Protein AF-A0A3L8C449-F1 (afdb_monomer_lite)

pLDDT: mean 84.33, std 10.48, range [42.88, 97.38]

Radius of gyration: 31.38 Å; chains: 1; bounding box: 57×43×83 Å

Structure (mmCIF, N/CA/C/O backbone):
data_AF-A0A3L8C449-F1
#
_entry.id   AF-A0A3L8C449-F1
#
loop_
_atom_site.group_PDB
_atom_site.id
_atom_site.type_symbol
_atom_site.label_atom_id
_atom_site.label_alt_id
_atom_site.label_comp_id
_atom_site.label_asym_id
_atom_site.label_entity_id
_atom_site.label_seq_id
_atom_site.pdbx_PDB_ins_code
_atom_site.Cartn_x
_atom_site.Cartn_y
_atom_site.Cartn_z
_atom_site.occupancy
_atom_site.B_iso_or_equiv
_atom_site.auth_seq_id
_atom_site.auth_comp_id
_atom_site.auth_asym_id
_atom_site.auth_atom_id
_atom_site.pdbx_PDB_model_num
ATOM 1 N N . MET A 1 1 ? 25.582 -29.510 -35.841 1.00 42.88 1 MET A N 1
ATOM 2 C CA . MET A 1 1 ? 24.391 -29.208 -36.665 1.00 42.88 1 MET A CA 1
ATOM 3 C C . MET A 1 1 ? 23.817 -27.880 -36.177 1.00 42.88 1 MET A C 1
ATOM 5 O O . MET A 1 1 ? 23.163 -27.844 -35.144 1.00 42.88 1 MET A O 1
ATOM 9 N N . HIS A 1 2 ? 24.188 -26.770 -36.822 1.00 57.41 2 HIS A N 1
ATOM 10 C CA . HIS A 1 2 ? 23.661 -25.442 -36.499 1.00 57.41 2 HIS A CA 1
ATOM 11 C C . HIS A 1 2 ? 22.201 -25.382 -36.956 1.00 57.41 2 HIS A C 1
ATOM 13 O O . HIS A 1 2 ? 21.941 -25.491 -38.152 1.00 57.41 2 HIS A O 1
ATOM 19 N N . ARG A 1 3 ? 21.250 -25.244 -36.021 1.00 62.69 3 ARG A N 1
ATOM 20 C CA . ARG A 1 3 ? 19.870 -24.897 -36.387 1.00 62.69 3 ARG A CA 1
ATOM 21 C C . ARG A 1 3 ? 19.912 -23.572 -37.161 1.00 62.69 3 ARG A C 1
ATOM 23 O O . ARG A 1 3 ? 20.573 -22.649 -36.672 1.00 62.69 3 ARG A O 1
ATOM 30 N N . PRO A 1 4 ? 19.262 -23.461 -38.333 1.00 61.84 4 PRO A N 1
ATOM 31 C CA . PRO A 1 4 ? 19.122 -22.172 -38.992 1.00 61.84 4 PRO A CA 1
ATOM 32 C C . PRO A 1 4 ? 18.436 -21.237 -37.995 1.00 61.84 4 PRO A C 1
ATOM 34 O O . PRO A 1 4 ? 17.371 -21.553 -37.469 1.00 61.84 4 PRO A O 1
ATOM 37 N N . LYS A 1 5 ? 19.105 -20.138 -37.633 1.00 63.16 5 LYS A N 1
ATOM 38 C CA . LYS A 1 5 ? 18.482 -19.115 -36.794 1.00 63.16 5 LYS A CA 1
ATOM 39 C C . LYS A 1 5 ? 17.319 -18.575 -37.610 1.00 63.16 5 LYS A C 1
ATOM 41 O O . LYS A 1 5 ? 17.553 -18.020 -38.680 1.00 63.16 5 LYS A O 1
ATOM 46 N N . GLU A 1 6 ? 16.099 -18.797 -37.130 1.00 77.94 6 GLU A N 1
ATOM 47 C CA . GLU A 1 6 ? 14.899 -18.273 -37.777 1.00 77.94 6 GLU A CA 1
ATOM 48 C C . GLU A 1 6 ? 15.097 -16.776 -38.072 1.00 77.94 6 GLU A C 1
ATOM 50 O O . GLU A 1 6 ? 15.683 -16.067 -37.242 1.00 77.94 6 GLU A O 1
ATOM 55 N N . PRO A 1 7 ? 14.636 -16.272 -39.227 1.00 80.50 7 PRO A N 1
ATOM 56 C CA . PRO A 1 7 ? 14.949 -14.919 -39.691 1.00 80.50 7 PRO A CA 1
ATOM 57 C C . PRO A 1 7 ? 14.577 -13.828 -38.671 1.00 80.50 7 PRO A C 1
ATOM 59 O O . PRO A 1 7 ? 15.250 -12.803 -38.581 1.00 80.50 7 PRO A O 1
ATOM 62 N N . TRP A 1 8 ? 13.570 -14.074 -37.830 1.00 82.75 8 TRP A N 1
ATOM 63 C CA . TRP A 1 8 ? 13.155 -13.158 -36.767 1.00 82.75 8 TRP A CA 1
ATOM 64 C C . TRP A 1 8 ? 14.180 -13.020 -35.625 1.00 82.75 8 TRP A C 1
ATOM 66 O O . TRP A 1 8 ? 14.337 -11.927 -35.080 1.00 82.75 8 TRP A O 1
ATOM 76 N N . PHE A 1 9 ? 14.935 -14.076 -35.290 1.00 85.62 9 PHE A N 1
ATOM 77 C CA . PHE A 1 9 ? 15.986 -14.007 -34.265 1.00 85.62 9 PHE A CA 1
ATOM 78 C C . PHE A 1 9 ? 17.152 -13.126 -34.708 1.00 85.62 9 PHE A C 1
ATOM 80 O O . PHE A 1 9 ? 17.757 -12.441 -33.885 1.00 85.62 9 PHE A O 1
ATOM 87 N N . ALA A 1 10 ? 17.483 -13.147 -36.000 1.00 86.38 10 ALA A N 1
ATOM 88 C CA . ALA A 1 10 ? 18.541 -12.306 -36.547 1.00 86.38 10 ALA A CA 1
ATOM 89 C C . ALA A 1 10 ? 18.167 -10.820 -36.444 1.00 86.38 10 ALA A C 1
ATOM 91 O O . ALA A 1 10 ? 18.975 -10.023 -35.970 1.00 86.38 10 ALA A O 1
ATOM 92 N N . ILE A 1 11 ? 16.918 -10.482 -36.783 1.00 88.12 11 ILE A N 1
ATOM 93 C CA . ILE A 1 11 ? 16.372 -9.121 -36.671 1.00 88.12 11 ILE A CA 1
ATOM 94 C C . ILE A 1 11 ? 16.386 -8.648 -35.212 1.00 88.12 11 ILE A C 1
ATOM 96 O O . ILE A 1 11 ? 16.854 -7.549 -34.918 1.00 88.12 11 ILE A O 1
ATOM 100 N N . LEU A 1 12 ? 15.925 -9.492 -34.285 1.00 91.12 12 LEU A N 1
ATOM 101 C CA . LEU A 1 12 ? 15.891 -9.168 -32.860 1.00 91.12 12 LEU A CA 1
ATOM 102 C C . LEU A 1 12 ? 17.301 -8.947 -32.291 1.00 91.12 12 LEU A C 1
ATOM 104 O O . LEU A 1 12 ? 17.538 -7.995 -31.549 1.00 91.12 12 LEU A O 1
ATOM 108 N N . ASN A 1 13 ? 18.256 -9.796 -32.673 1.00 92.69 13 ASN A N 1
ATOM 109 C CA . ASN A 1 13 ? 19.644 -9.669 -32.243 1.00 92.69 13 ASN A CA 1
ATOM 110 C C . ASN A 1 13 ? 20.302 -8.392 -32.787 1.00 92.69 13 ASN A C 1
ATOM 112 O O . ASN A 1 13 ? 21.018 -7.708 -32.059 1.00 92.69 13 ASN A O 1
ATOM 116 N N . GLU A 1 14 ? 20.042 -8.040 -34.047 1.00 91.31 14 GLU A N 1
ATOM 117 C CA . GLU A 1 14 ? 20.555 -6.802 -34.636 1.00 91.31 14 GLU A CA 1
ATOM 118 C C . GLU A 1 14 ? 19.938 -5.560 -33.973 1.00 91.31 14 GLU A C 1
ATOM 120 O O . GLU A 1 14 ? 20.635 -4.574 -33.724 1.00 91.31 14 GLU A O 1
ATOM 125 N N . PHE A 1 15 ? 18.652 -5.622 -33.618 1.00 91.81 15 PHE A N 1
ATOM 126 C CA . PHE A 1 15 ? 17.980 -4.579 -32.850 1.00 91.81 15 PHE A CA 1
ATOM 127 C C . PHE A 1 15 ? 18.609 -4.393 -31.462 1.00 91.81 15 PHE A C 1
ATOM 129 O O . PHE A 1 15 ? 18.999 -3.277 -31.116 1.00 91.81 15 PHE A O 1
ATOM 136 N N . PHE A 1 16 ? 18.785 -5.473 -30.693 1.00 92.50 16 PHE A N 1
ATOM 137 C CA . PHE A 1 16 ? 19.439 -5.405 -29.382 1.00 92.50 16 PHE A CA 1
ATOM 138 C C . PHE A 1 16 ? 20.884 -4.913 -29.478 1.00 92.50 16 PHE A C 1
ATOM 140 O O . PHE A 1 16 ? 21.308 -4.113 -28.646 1.00 92.50 16 PHE A O 1
ATOM 147 N N . ALA A 1 17 ? 21.628 -5.322 -30.509 1.00 91.88 17 ALA A N 1
ATOM 148 C CA . ALA A 1 17 ? 22.985 -4.837 -30.740 1.00 91.88 17 ALA A CA 1
ATOM 149 C C . ALA A 1 17 ? 23.008 -3.321 -31.003 1.00 91.88 17 ALA A C 1
ATOM 151 O O . ALA A 1 17 ? 23.800 -2.600 -30.394 1.00 91.88 17 ALA A O 1
ATOM 152 N N . LYS A 1 18 ? 22.104 -2.812 -31.853 1.00 92.44 18 LYS A N 1
ATOM 153 C CA . LYS A 1 18 ? 21.963 -1.367 -32.111 1.00 92.44 18 LYS A CA 1
ATOM 154 C C . LYS A 1 18 ? 21.578 -0.603 -30.843 1.00 92.44 18 LYS A C 1
ATOM 156 O O . LYS A 1 18 ? 22.154 0.452 -30.575 1.00 92.44 18 LYS A O 1
ATOM 161 N N . LEU A 1 19 ? 20.665 -1.151 -30.043 1.00 89.88 19 LEU A N 1
ATOM 162 C CA . LEU A 1 19 ? 20.227 -0.564 -28.777 1.00 89.88 19 LEU A CA 1
ATOM 163 C C . LEU A 1 19 ? 21.368 -0.524 -27.750 1.00 89.88 19 LEU A C 1
ATOM 165 O O . LEU A 1 19 ? 21.587 0.509 -27.122 1.00 89.88 19 LEU A O 1
ATOM 169 N N . ALA A 1 20 ? 22.152 -1.596 -27.633 1.00 88.62 20 ALA A N 1
ATOM 170 C CA . ALA A 1 20 ? 23.306 -1.658 -26.739 1.00 88.62 20 ALA A CA 1
ATOM 171 C C . ALA A 1 20 ? 24.398 -0.648 -27.131 1.00 88.62 20 ALA A C 1
ATOM 173 O O . ALA A 1 20 ? 24.908 0.076 -26.274 1.00 88.62 20 ALA A O 1
ATOM 174 N N . ILE A 1 21 ? 24.719 -0.537 -28.426 1.00 90.75 21 ILE A N 1
ATOM 175 C CA . ILE A 1 21 ? 25.697 0.441 -28.930 1.00 90.75 21 ILE A CA 1
ATOM 176 C C . ILE A 1 21 ? 25.209 1.874 -28.673 1.00 90.75 21 ILE A C 1
ATOM 178 O O . ILE A 1 21 ? 25.982 2.726 -28.227 1.00 90.75 21 ILE A O 1
ATOM 182 N N . PHE A 1 22 ? 23.922 2.143 -28.910 1.00 90.56 22 PHE A N 1
ATOM 183 C CA . PHE A 1 22 ? 23.303 3.432 -28.604 1.00 90.56 22 PHE A CA 1
ATOM 184 C C . PHE A 1 22 ? 23.373 3.754 -27.104 1.00 90.56 22 PHE A C 1
ATOM 186 O O . PHE A 1 22 ? 23.814 4.843 -26.728 1.00 90.56 22 PHE A O 1
ATOM 193 N N . SER A 1 23 ? 23.023 2.785 -26.255 1.00 88.25 23 SER A N 1
ATOM 194 C CA . SER A 1 23 ? 23.061 2.912 -24.797 1.00 88.25 23 SER A CA 1
ATOM 195 C C . SER A 1 23 ? 24.472 3.179 -24.276 1.00 88.25 23 SER A C 1
ATOM 197 O O . SER A 1 23 ? 24.646 3.981 -23.363 1.00 88.25 23 SER A O 1
ATOM 199 N N . TYR A 1 24 ? 25.492 2.540 -24.854 1.00 91.00 24 TYR A N 1
ATOM 200 C CA . TYR A 1 24 ? 26.882 2.755 -24.459 1.00 91.00 24 TYR A CA 1
ATOM 201 C C . TYR A 1 24 ? 27.378 4.153 -24.849 1.00 91.00 24 TYR A C 1
ATOM 203 O O . TYR A 1 24 ? 27.980 4.858 -24.034 1.00 91.00 24 TYR A O 1
ATOM 211 N N . ARG A 1 25 ? 27.084 4.590 -26.081 1.00 92.00 25 ARG A N 1
ATOM 212 C CA . ARG A 1 25 ? 27.507 5.904 -26.585 1.00 92.00 25 ARG A CA 1
ATOM 213 C C . ARG A 1 25 ? 26.854 7.055 -25.816 1.00 92.00 25 ARG A C 1
ATOM 215 O O . ARG A 1 25 ? 27.541 8.010 -25.464 1.00 92.00 25 ARG A O 1
ATOM 222 N N . ASN A 1 26 ? 25.567 6.933 -25.489 1.00 91.75 26 ASN A N 1
ATOM 223 C CA . ASN A 1 26 ? 24.797 7.957 -24.776 1.00 91.75 26 ASN A CA 1
ATOM 224 C C . ASN A 1 26 ? 24.525 7.584 -23.307 1.00 91.75 26 ASN A C 1
ATOM 226 O O . ASN A 1 26 ? 23.493 7.962 -22.750 1.00 91.75 26 ASN A O 1
ATOM 230 N N . ARG A 1 27 ? 25.469 6.888 -22.654 1.00 91.81 27 ARG A N 1
ATOM 231 C CA . ARG A 1 27 ? 25.344 6.358 -21.279 1.00 91.81 27 ARG A CA 1
ATOM 232 C C . ARG A 1 27 ? 24.748 7.326 -20.255 1.00 91.81 27 ARG A C 1
ATOM 234 O O . ARG A 1 27 ? 23.927 6.917 -19.445 1.00 91.81 27 ARG A O 1
ATOM 241 N N . TRP A 1 28 ? 25.116 8.606 -20.308 1.00 93.94 28 TRP A N 1
ATOM 242 C CA . TRP A 1 28 ? 24.592 9.616 -19.384 1.00 93.94 28 TRP A CA 1
ATOM 243 C C . TRP A 1 28 ? 23.124 9.959 -19.644 1.00 93.94 28 TRP A C 1
ATOM 245 O O . TRP A 1 28 ? 22.359 10.081 -18.697 1.00 93.94 28 TRP A O 1
ATOM 255 N N . GLN A 1 29 ? 22.705 10.065 -20.908 1.00 92.75 29 GLN A N 1
ATOM 256 C CA . GLN A 1 29 ? 21.303 10.333 -21.241 1.00 92.75 29 GLN A CA 1
ATOM 257 C C . GLN A 1 29 ? 20.416 9.150 -20.855 1.00 92.75 2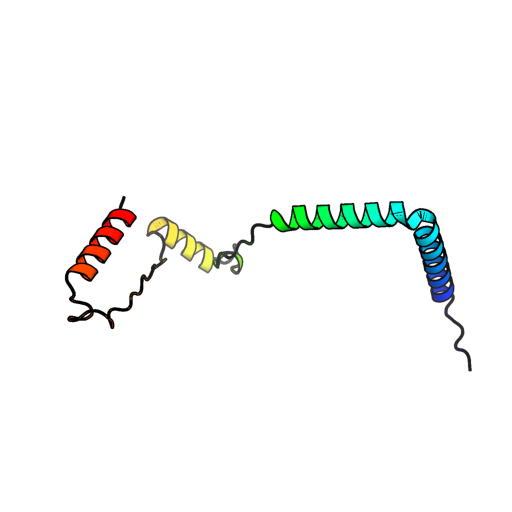9 GLN A C 1
ATOM 259 O O . GLN A 1 29 ? 19.359 9.348 -20.267 1.00 92.75 29 GLN A O 1
ATOM 264 N N . VAL A 1 30 ? 20.871 7.922 -21.125 1.00 93.94 30 VAL A N 1
ATOM 265 C CA . VAL A 1 30 ? 20.147 6.704 -20.734 1.00 93.94 30 VAL A CA 1
ATOM 266 C C . VAL A 1 30 ? 20.031 6.617 -19.212 1.00 93.94 30 VAL A C 1
ATOM 268 O O . VAL A 1 30 ? 18.940 6.379 -18.704 1.00 93.94 30 VAL A O 1
ATOM 271 N N . ALA A 1 31 ? 21.115 6.893 -18.478 1.00 94.19 31 ALA A N 1
ATOM 272 C CA . ALA A 1 31 ? 21.093 6.914 -17.017 1.00 94.19 31 ALA A CA 1
ATOM 273 C C . ALA A 1 31 ? 20.102 7.951 -16.464 1.00 94.19 31 ALA A C 1
ATOM 275 O O . ALA A 1 31 ? 19.332 7.632 -15.562 1.00 94.19 31 ALA A O 1
ATOM 276 N N . VAL A 1 32 ? 20.074 9.164 -17.029 1.00 96.62 32 VAL A N 1
ATOM 277 C CA . VAL A 1 32 ? 19.113 10.206 -16.635 1.00 96.62 32 VAL A CA 1
ATOM 278 C C . VAL A 1 32 ? 17.678 9.771 -16.924 1.00 96.62 32 VAL A C 1
ATOM 280 O O . VAL A 1 32 ? 16.825 9.915 -16.057 1.00 96.62 32 VAL A O 1
ATOM 283 N N . VAL A 1 33 ? 17.402 9.195 -18.097 1.00 96.19 33 VAL A N 1
ATOM 284 C CA . VAL A 1 33 ? 16.058 8.701 -18.442 1.00 96.19 33 VAL A CA 1
ATOM 285 C C . VAL A 1 33 ? 15.615 7.599 -17.482 1.00 96.19 33 VAL A C 1
ATOM 287 O O . VAL A 1 33 ? 14.513 7.673 -16.946 1.00 96.19 33 VAL A O 1
ATOM 290 N N . CYS A 1 34 ? 16.472 6.614 -17.205 1.00 95.88 34 CYS A N 1
ATOM 291 C CA . CYS A 1 34 ? 16.176 5.566 -16.229 1.00 95.88 34 CYS A CA 1
ATOM 292 C C . CYS A 1 34 ? 15.911 6.144 -14.835 1.00 95.88 34 CYS A C 1
ATOM 294 O O . CYS A 1 34 ? 14.973 5.718 -14.169 1.00 95.88 34 CYS A O 1
ATOM 296 N N . LEU A 1 35 ? 16.700 7.133 -14.408 1.00 96.94 35 LEU A N 1
ATOM 297 C CA . LEU A 1 35 ? 16.521 7.797 -13.120 1.00 96.94 35 LEU A CA 1
ATOM 298 C C . LEU A 1 35 ? 15.192 8.560 -13.059 1.00 96.94 35 LEU A C 1
ATOM 300 O O . LEU A 1 35 ? 14.477 8.446 -12.070 1.00 96.94 35 LEU A O 1
ATOM 304 N N . VAL A 1 36 ? 14.822 9.281 -14.119 1.00 97.19 36 VAL A N 1
ATOM 305 C CA . VAL A 1 36 ? 13.528 9.975 -14.211 1.00 97.19 36 VAL A CA 1
ATOM 306 C C . VAL A 1 36 ? 12.368 8.983 -14.155 1.00 97.19 36 VAL A C 1
ATOM 308 O O . VAL A 1 36 ? 11.413 9.216 -13.420 1.00 97.19 36 VAL A O 1
ATOM 311 N N . VAL A 1 37 ? 12.459 7.863 -14.877 1.00 97.38 37 VAL A N 1
ATOM 312 C CA . VAL A 1 37 ? 11.437 6.805 -14.839 1.00 97.38 37 VAL A CA 1
ATOM 313 C C . VAL A 1 37 ? 11.317 6.221 -13.433 1.00 97.38 37 VAL A C 1
ATOM 315 O O . VAL A 1 37 ? 10.208 6.119 -12.920 1.00 97.38 37 VAL A O 1
ATOM 318 N N . LEU A 1 38 ? 12.438 5.904 -12.780 1.00 97.12 38 LEU A N 1
ATOM 319 C CA . LEU A 1 38 ? 12.438 5.389 -11.409 1.00 97.12 38 LEU A CA 1
ATOM 320 C C . LEU A 1 38 ? 11.798 6.377 -10.433 1.00 97.12 38 LEU A C 1
ATOM 322 O O . LEU A 1 38 ? 10.917 5.989 -9.674 1.00 97.12 38 LEU A O 1
ATOM 326 N N . LEU A 1 39 ? 12.191 7.653 -10.474 1.00 96.25 39 LEU A N 1
ATOM 327 C CA . LEU A 1 39 ? 11.604 8.679 -9.611 1.00 96.25 39 LEU A CA 1
ATOM 328 C C . LEU A 1 39 ? 10.108 8.873 -9.883 1.00 96.25 39 LEU A C 1
ATOM 330 O O . LEU A 1 39 ? 9.338 9.009 -8.936 1.00 96.25 39 LEU A O 1
ATOM 334 N N . GLY A 1 4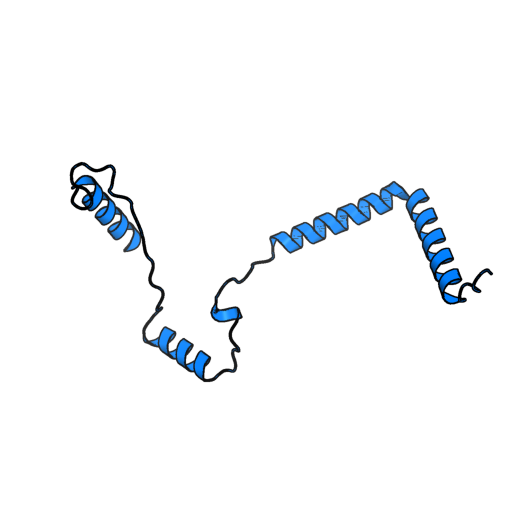0 ? 9.689 8.842 -11.150 1.00 95.31 40 GLY A N 1
ATOM 335 C CA . GLY A 1 40 ? 8.280 8.918 -11.532 1.00 95.31 40 GLY A CA 1
ATOM 336 C C . GLY A 1 40 ? 7.466 7.739 -10.997 1.00 95.31 40 GLY A C 1
ATOM 337 O O . GLY A 1 40 ? 6.405 7.942 -10.409 1.00 95.31 40 GLY A O 1
ATOM 338 N N . CYS A 1 41 ? 7.985 6.516 -11.129 1.00 95.62 41 CYS A N 1
ATOM 339 C CA . CYS A 1 41 ? 7.362 5.319 -10.566 1.00 95.62 41 CYS A CA 1
ATOM 340 C C . CYS A 1 41 ? 7.275 5.388 -9.038 1.00 95.62 41 CYS A C 1
ATOM 342 O O . CYS A 1 41 ? 6.215 5.107 -8.491 1.00 95.62 41 CYS A O 1
ATOM 344 N N . THR A 1 42 ? 8.342 5.805 -8.352 1.00 93.56 42 THR A N 1
ATOM 345 C CA . THR A 1 42 ? 8.341 5.958 -6.888 1.00 93.56 42 THR A CA 1
ATOM 346 C C . THR A 1 42 ? 7.345 7.022 -6.431 1.00 93.56 42 THR A C 1
ATOM 348 O O . THR A 1 42 ? 6.624 6.813 -5.460 1.00 93.56 42 THR A O 1
ATOM 351 N N . TYR A 1 43 ? 7.262 8.152 -7.138 1.00 93.31 43 TYR A N 1
ATOM 352 C CA . TYR A 1 43 ? 6.295 9.207 -6.832 1.00 93.31 43 TYR A CA 1
ATOM 353 C C . TYR A 1 43 ? 4.851 8.710 -6.958 1.00 93.31 43 TYR A C 1
ATOM 355 O O . TYR A 1 43 ? 4.035 8.941 -6.068 1.00 93.31 43 TYR A O 1
ATOM 363 N N . LEU A 1 44 ? 4.543 7.986 -8.037 1.00 89.88 44 LEU A N 1
ATOM 364 C CA . LEU A 1 44 ? 3.222 7.390 -8.231 1.00 89.88 44 LEU A CA 1
ATOM 365 C C . LEU A 1 44 ? 2.929 6.305 -7.193 1.00 89.88 44 LEU A C 1
ATOM 367 O O . LEU A 1 44 ? 1.836 6.297 -6.640 1.00 89.88 44 LEU A O 1
ATOM 371 N N . ALA A 1 45 ? 3.902 5.443 -6.887 1.00 89.25 45 ALA A N 1
ATOM 372 C CA . ALA A 1 45 ? 3.768 4.393 -5.881 1.00 89.25 45 ALA A CA 1
ATOM 373 C C . ALA A 1 45 ? 3.460 4.962 -4.488 1.00 89.25 45 ALA A C 1
ATOM 375 O O . ALA A 1 45 ? 2.605 4.428 -3.792 1.00 89.25 45 ALA A O 1
ATOM 376 N N . ASN A 1 46 ? 4.082 6.083 -4.107 1.00 84.06 46 ASN A N 1
ATOM 377 C CA . ASN A 1 46 ? 3.799 6.749 -2.831 1.00 84.06 46 ASN A CA 1
ATOM 378 C C . ASN A 1 46 ? 2.384 7.342 -2.747 1.00 84.06 46 ASN A C 1
ATOM 380 O O . ASN A 1 46 ? 1.871 7.533 -1.648 1.00 84.06 46 ASN A O 1
ATOM 384 N N . ASN A 1 47 ? 1.752 7.639 -3.884 1.00 79.88 47 ASN A N 1
ATOM 385 C CA . ASN A 1 47 ? 0.375 8.130 -3.931 1.00 79.88 47 ASN A CA 1
ATOM 386 C C . ASN A 1 47 ? -0.664 7.003 -4.014 1.00 79.88 47 ASN A C 1
ATOM 388 O O . ASN A 1 47 ? -1.864 7.287 -4.001 1.00 79.88 47 ASN A O 1
ATOM 392 N N . VAL A 1 48 ? -0.238 5.739 -4.099 1.00 81.88 48 VAL A N 1
ATOM 393 C CA . VAL A 1 48 ? -1.161 4.605 -4.059 1.00 81.88 48 VAL A CA 1
ATOM 394 C C . VAL A 1 48 ? -1.715 4.494 -2.644 1.00 81.88 48 VAL A C 1
ATOM 396 O O . VAL A 1 48 ? -1.020 4.108 -1.708 1.00 81.88 48 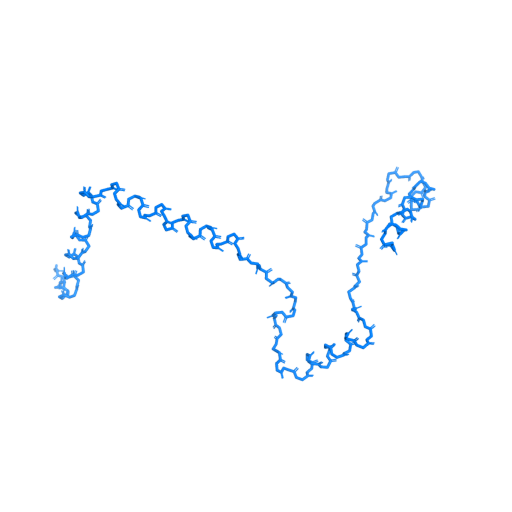VAL A O 1
ATOM 399 N N . ARG A 1 49 ? -2.992 4.843 -2.492 1.00 72.62 49 ARG A N 1
ATOM 400 C CA . ARG A 1 49 ? -3.767 4.505 -1.302 1.00 72.62 49 ARG A CA 1
ATOM 401 C C . ARG A 1 49 ? -4.269 3.082 -1.481 1.00 72.62 49 ARG A C 1
ATOM 403 O O . ARG A 1 49 ? -5.111 2.837 -2.340 1.00 72.62 49 ARG A O 1
ATOM 410 N N . THR A 1 50 ? -3.716 2.152 -0.715 1.00 67.12 50 THR A N 1
ATOM 411 C CA . THR A 1 50 ? -4.250 0.793 -0.656 1.00 67.12 50 THR A CA 1
ATOM 412 C C . THR A 1 50 ? -5.546 0.839 0.136 1.00 67.12 50 THR A C 1
ATOM 414 O O . THR A 1 50 ? -5.524 1.079 1.342 1.00 67.12 50 THR A O 1
ATOM 417 N N . ASP A 1 51 ? -6.666 0.649 -0.552 1.00 64.88 51 ASP A N 1
ATOM 418 C CA . ASP A 1 51 ? -7.936 0.374 0.101 1.00 64.88 51 ASP A CA 1
ATOM 419 C C . ASP A 1 51 ? -7.888 -1.067 0.626 1.00 64.88 51 ASP A C 1
ATOM 421 O O . ASP A 1 51 ? -7.930 -2.022 -0.146 1.00 64.88 51 ASP A O 1
ATOM 425 N N . ASN A 1 52 ? -7.662 -1.208 1.933 1.00 62.16 52 ASN A N 1
ATOM 426 C CA . ASN A 1 52 ? -7.668 -2.494 2.636 1.00 62.16 52 ASN A CA 1
ATOM 427 C C . ASN A 1 52 ? -9.017 -2.747 3.326 1.00 62.16 52 ASN A C 1
ATOM 429 O O . ASN A 1 52 ? -9.083 -3.585 4.227 1.00 62.16 52 ASN A O 1
ATOM 433 N N . SER A 1 53 ? -10.074 -2.011 2.961 1.00 69.00 53 SER A N 1
ATOM 434 C CA . SER A 1 53 ? -11.411 -2.323 3.455 1.00 69.00 53 SER A CA 1
ATOM 435 C C . SER A 1 53 ? -11.809 -3.726 3.001 1.00 69.00 53 SER A C 1
ATOM 437 O O . SER A 1 53 ? -11.504 -4.174 1.891 1.00 69.00 53 SER A O 1
ATOM 439 N N . PHE A 1 54 ? -12.477 -4.450 3.891 1.00 64.44 54 PHE A N 1
ATOM 440 C CA . PHE A 1 54 ? -13.001 -5.775 3.579 1.00 64.44 54 PHE A CA 1
ATOM 441 C C . PHE A 1 54 ? -14.069 -5.701 2.468 1.00 64.44 54 PHE A C 1
ATOM 443 O O . PHE A 1 54 ? -14.206 -6.630 1.673 1.00 64.44 54 PHE A O 1
ATOM 450 N N . ASP A 1 55 ? -14.725 -4.544 2.347 1.00 65.19 55 ASP A N 1
ATOM 451 C CA . ASP A 1 55 ? -15.696 -4.178 1.314 1.00 65.19 55 ASP A CA 1
ATOM 452 C C . ASP A 1 55 ? -15.182 -4.361 -0.117 1.00 65.19 55 ASP A C 1
ATOM 454 O O . ASP A 1 55 ? -15.927 -4.793 -0.997 1.00 65.19 55 ASP A O 1
ATOM 458 N N . ALA A 1 56 ? -13.891 -4.115 -0.361 1.00 67.88 56 ALA A N 1
ATOM 459 C CA . ALA A 1 56 ? -13.297 -4.232 -1.692 1.00 67.88 56 ALA A CA 1
ATOM 460 C C . ALA A 1 56 ? -13.286 -5.672 -2.246 1.00 67.88 56 ALA A C 1
ATOM 462 O O . ALA A 1 56 ? -13.075 -5.870 -3.446 1.00 67.88 56 ALA A O 1
ATOM 463 N N . PHE A 1 57 ? -13.498 -6.680 -1.393 1.00 74.94 57 PHE A N 1
ATOM 464 C CA . PHE A 1 57 ? -13.537 -8.088 -1.791 1.00 74.94 57 PHE A CA 1
ATOM 465 C C . PHE A 1 57 ? -14.942 -8.589 -2.160 1.00 74.94 57 PHE A C 1
ATOM 467 O O . PHE A 1 57 ? -15.053 -9.705 -2.675 1.00 74.94 57 PHE A O 1
ATOM 474 N N . PHE A 1 58 ? -15.996 -7.796 -1.934 1.00 81.81 58 PHE A N 1
ATOM 475 C CA . PHE A 1 58 ? -17.374 -8.169 -2.260 1.00 81.81 58 PHE A CA 1
ATOM 476 C C . PHE A 1 58 ? -17.829 -7.609 -3.609 1.00 81.81 58 PHE A C 1
ATOM 478 O O . PHE A 1 58 ? -17.429 -6.528 -4.042 1.00 81.81 58 PHE A O 1
ATOM 485 N N . ASP A 1 59 ? -18.694 -8.362 -4.290 1.00 81.62 59 ASP A N 1
ATOM 486 C CA . ASP A 1 59 ? -19.359 -7.880 -5.496 1.00 81.62 59 ASP A CA 1
ATOM 487 C C . ASP A 1 59 ? -20.422 -6.849 -5.102 1.00 81.62 59 ASP A C 1
ATOM 489 O O . ASP A 1 59 ? -21.397 -7.166 -4.420 1.00 81.62 59 ASP A O 1
ATOM 493 N N . GLN A 1 60 ? -20.257 -5.609 -5.564 1.00 80.69 60 GLN A N 1
ATOM 494 C CA . GLN A 1 60 ? -21.203 -4.528 -5.289 1.00 80.69 60 GLN A CA 1
ATOM 495 C C . GLN A 1 60 ? -22.608 -4.807 -5.843 1.00 80.69 60 GLN A C 1
ATOM 497 O O . GLN A 1 60 ? -23.570 -4.185 -5.402 1.00 80.69 60 GLN A O 1
ATOM 502 N N . SER A 1 61 ? -22.750 -5.720 -6.807 1.00 84.31 61 SER A N 1
ATOM 503 C CA . SER A 1 61 ? -24.044 -6.109 -7.369 1.00 84.31 61 SER A CA 1
ATOM 504 C C . SER A 1 61 ? -24.738 -7.251 -6.615 1.00 84.31 61 SER A C 1
ATOM 506 O O . SER A 1 61 ? -25.882 -7.577 -6.943 1.00 84.31 61 SER A O 1
ATOM 508 N N . ASP A 1 62 ? -24.091 -7.842 -5.603 1.00 88.31 62 ASP A N 1
ATOM 509 C CA . ASP A 1 62 ? -24.685 -8.912 -4.802 1.00 88.31 62 ASP A CA 1
ATOM 510 C C . ASP A 1 62 ? -25.832 -8.361 -3.925 1.00 88.31 62 ASP A C 1
ATOM 512 O O . ASP A 1 62 ? -25.603 -7.489 -3.078 1.00 8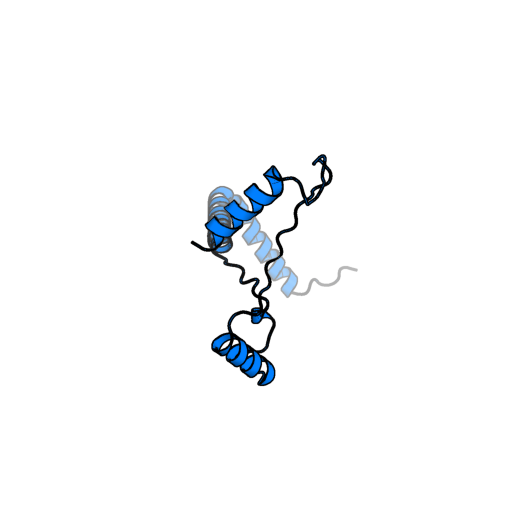8.31 62 ASP A O 1
ATOM 516 N N . PRO A 1 63 ? -27.074 -8.865 -4.074 1.00 88.31 63 PRO A N 1
ATOM 517 C CA . PRO A 1 63 ? -28.205 -8.436 -3.253 1.00 88.31 63 PRO A CA 1
ATOM 518 C C . PRO A 1 63 ? -28.009 -8.688 -1.749 1.00 88.31 63 PRO A C 1
ATOM 520 O O . PRO A 1 63 ? -28.601 -7.976 -0.940 1.00 88.31 63 PRO A 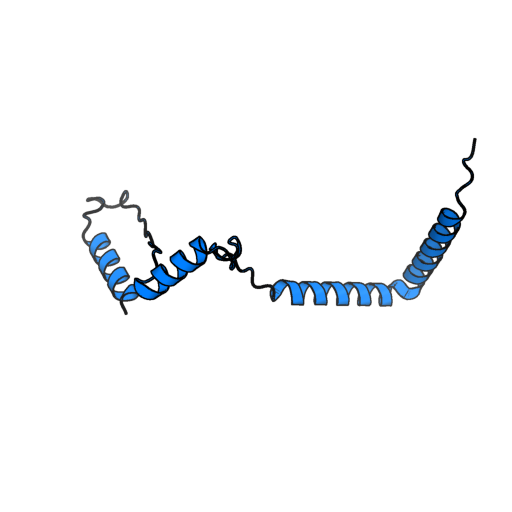O 1
ATOM 523 N N . VAL A 1 64 ? -27.192 -9.671 -1.353 1.00 87.31 64 VAL A N 1
ATOM 524 C CA . VAL A 1 64 ? -26.879 -9.936 0.061 1.00 87.31 64 VAL A CA 1
ATOM 525 C C . VAL A 1 64 ? -25.970 -8.847 0.628 1.00 87.31 64 VAL A C 1
ATOM 527 O O . VAL A 1 64 ? -26.206 -8.371 1.737 1.00 87.31 64 VAL A O 1
ATOM 530 N N . TYR A 1 65 ? -24.967 -8.417 -0.141 1.00 86.25 65 TYR A N 1
ATOM 531 C CA . TYR A 1 65 ? -24.062 -7.343 0.268 1.00 86.25 65 TYR A CA 1
ATOM 532 C C . TYR A 1 65 ? -24.794 -5.996 0.361 1.00 86.25 65 TYR A C 1
ATOM 534 O O . TYR A 1 65 ? -24.620 -5.263 1.329 1.00 86.25 65 TYR A O 1
ATOM 542 N N . GLN A 1 66 ? -25.708 -5.716 -0.572 1.00 86.56 66 GLN A N 1
ATOM 543 C CA . GLN A 1 66 ? -26.561 -4.522 -0.511 1.00 86.56 66 GLN A CA 1
ATOM 544 C C . GLN A 1 66 ? -27.455 -4.494 0.737 1.00 86.56 66 GLN A C 1
ATOM 546 O O . GLN A 1 66 ? -27.558 -3.463 1.398 1.00 86.56 66 GLN A O 1
ATOM 551 N N . ALA A 1 67 ? -28.049 -5.631 1.114 1.00 87.44 67 ALA A N 1
ATOM 552 C CA . ALA A 1 67 ? -28.838 -5.725 2.342 1.00 87.44 67 ALA A CA 1
ATOM 553 C C . ALA A 1 67 ? -27.985 -5.527 3.612 1.00 87.44 67 ALA A C 1
ATOM 555 O O . ALA A 1 67 ? -28.467 -4.964 4.594 1.00 87.44 67 ALA A O 1
ATOM 556 N N . TYR A 1 68 ? -26.722 -5.970 3.600 1.00 84.56 68 TYR A N 1
ATOM 557 C CA . TYR A 1 68 ? -25.774 -5.714 4.688 1.00 84.56 68 TYR A CA 1
ATOM 558 C C . TYR A 1 68 ? -25.438 -4.220 4.813 1.00 84.56 68 TYR A C 1
ATOM 560 O O . TYR A 1 68 ? -25.522 -3.680 5.914 1.00 84.56 68 TYR A O 1
ATOM 568 N N . LEU A 1 69 ? -25.146 -3.537 3.701 1.00 85.06 69 LEU A N 1
ATOM 569 C CA . LEU A 1 69 ? -24.881 -2.093 3.696 1.00 85.06 69 LEU A CA 1
ATOM 570 C C . LEU A 1 69 ? -26.086 -1.283 4.196 1.00 85.06 69 LEU A C 1
ATOM 572 O O . LEU A 1 69 ? -25.927 -0.396 5.029 1.00 85.06 69 LEU A O 1
ATOM 576 N N . GLU A 1 70 ? -27.299 -1.628 3.756 1.00 86.50 70 GLU A N 1
ATOM 577 C CA . GLU A 1 70 ? -28.534 -0.990 4.233 1.00 86.50 70 GLU A CA 1
ATOM 578 C C . GLU A 1 70 ? -28.759 -1.239 5.736 1.00 86.50 70 GLU A C 1
ATOM 580 O O . GLU A 1 70 ? -29.240 -0.366 6.460 1.00 86.50 70 GLU A O 1
ATOM 585 N N . HIS A 1 71 ? -28.389 -2.417 6.245 1.00 84.19 71 HIS A N 1
ATOM 586 C CA . HIS A 1 71 ? -28.430 -2.687 7.680 1.00 84.19 71 HIS A CA 1
ATOM 587 C C . HIS A 1 71 ? -27.419 -1.821 8.447 1.00 84.19 71 HIS A C 1
ATOM 589 O O . HIS A 1 71 ? -27.785 -1.212 9.451 1.00 84.19 71 HIS A O 1
ATOM 595 N N . GLN A 1 72 ? -26.184 -1.717 7.955 1.00 82.81 72 GLN A N 1
ATOM 596 C CA . GLN A 1 72 ? -25.132 -0.901 8.566 1.00 82.81 72 GLN A CA 1
ATOM 597 C C . GLN A 1 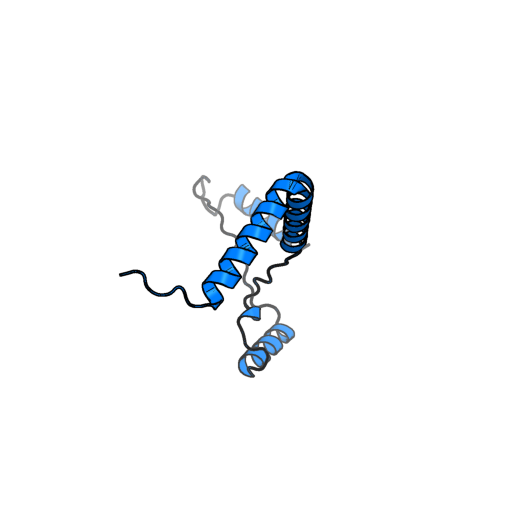72 ? -25.495 0.596 8.572 1.00 82.81 72 GLN A C 1
ATOM 599 O O . GLN A 1 72 ? -25.276 1.281 9.569 1.00 82.81 72 GLN A O 1
ATOM 604 N N . GLU A 1 73 ? -26.123 1.105 7.506 1.00 82.69 73 GLU A N 1
ATOM 605 C CA . GLU A 1 73 ? -26.608 2.492 7.433 1.00 82.69 73 GLU A CA 1
ATOM 606 C C . GLU A 1 73 ? -27.723 2.767 8.456 1.00 82.69 73 GLU A C 1
ATOM 608 O O . GLU A 1 73 ? -27.733 3.809 9.113 1.00 82.69 73 GLU A O 1
ATOM 613 N N . ASN A 1 74 ? -28.650 1.820 8.626 1.00 84.69 74 ASN A N 1
ATOM 614 C CA . ASN A 1 74 ? -29.812 1.998 9.497 1.00 84.69 74 ASN A CA 1
ATOM 615 C C . ASN A 1 74 ? -29.520 1.765 10.987 1.00 84.69 74 ASN A C 1
ATOM 617 O O . ASN A 1 74 ? -30.166 2.381 11.838 1.00 84.69 74 ASN A O 1
ATOM 621 N N . PHE A 1 75 ? -28.598 0.859 11.315 1.00 82.44 75 PHE A N 1
ATOM 622 C CA . PHE A 1 75 ? -28.337 0.425 12.693 1.00 82.44 75 PHE A CA 1
ATOM 623 C C . PHE A 1 75 ? -26.943 0.807 13.212 1.00 82.44 75 PHE A C 1
ATOM 625 O O . PHE A 1 75 ? -26.687 0.652 14.407 1.00 82.44 75 PHE A O 1
ATOM 632 N N . GLY A 1 76 ? -26.085 1.375 12.362 1.00 70.06 76 GLY A N 1
ATOM 633 C CA . GLY A 1 76 ? -24.708 1.736 12.690 1.00 70.06 76 GLY A CA 1
ATOM 634 C C . GLY A 1 76 ? -23.708 0.615 12.395 1.00 70.06 76 GLY A C 1
ATOM 635 O O . GLY A 1 76 ? -24.079 -0.514 12.076 1.00 70.06 76 GLY A O 1
ATOM 636 N N . SER A 1 77 ? -22.420 0.956 12.489 1.00 67.06 77 SER A N 1
ATOM 637 C CA . SER A 1 77 ? -21.309 0.024 12.261 1.00 67.06 77 SER A CA 1
ATOM 638 C C . SER A 1 77 ? -21.349 -1.149 13.248 1.00 67.06 77 SER A C 1
ATOM 640 O O . SER A 1 77 ? -21.550 -0.950 14.447 1.00 67.06 77 SER A O 1
ATOM 642 N N . ASP A 1 78 ? -21.130 -2.367 12.752 1.00 64.88 78 ASP A N 1
ATOM 643 C CA . ASP A 1 78 ? -20.937 -3.582 13.552 1.00 64.88 78 ASP A CA 1
ATOM 644 C C . ASP A 1 78 ? -19.486 -3.739 14.046 1.00 64.88 78 ASP A C 1
ATOM 646 O O . ASP A 1 78 ? -19.142 -4.747 14.669 1.00 64.88 78 ASP A O 1
ATOM 650 N N . GLU A 1 79 ? -18.625 -2.748 13.793 1.00 64.81 79 GLU A N 1
ATOM 651 C CA . GLU A 1 79 ? -17.225 -2.769 14.201 1.00 64.81 79 GLU A CA 1
ATOM 652 C C . GLU A 1 79 ? -17.074 -2.705 15.728 1.00 64.81 79 GLU A C 1
ATOM 654 O O . GLU A 1 79 ? -17.311 -1.687 16.381 1.00 64.81 79 GLU A O 1
ATOM 659 N N . ILE A 1 80 ? -16.612 -3.814 16.308 1.00 69.00 80 ILE A N 1
ATOM 660 C CA . ILE A 1 80 ? -16.260 -3.910 17.725 1.00 69.00 80 ILE A CA 1
ATOM 661 C C . ILE A 1 80 ? -14.756 -3.671 17.868 1.00 69.00 80 ILE A C 1
ATOM 663 O O . ILE A 1 80 ? -13.940 -4.495 17.449 1.00 69.00 80 ILE A O 1
ATOM 667 N N . THR A 1 81 ? -14.375 -2.567 18.509 1.00 71.00 81 THR A N 1
ATOM 668 C CA . THR A 1 81 ? -12.977 -2.318 18.888 1.00 71.00 81 THR A CA 1
ATOM 669 C C . THR A 1 81 ? -12.675 -2.975 20.233 1.00 71.00 81 THR A C 1
ATOM 671 O O . THR A 1 81 ? -13.336 -2.697 21.232 1.00 71.00 81 THR A O 1
ATOM 674 N N . PHE A 1 82 ? -11.647 -3.827 20.281 1.00 80.50 82 PHE A N 1
ATOM 675 C CA . PHE A 1 82 ? -11.157 -4.426 21.524 1.00 80.50 82 PHE A CA 1
ATOM 676 C C . PHE A 1 82 ? -9.852 -3.763 21.968 1.00 80.50 82 PHE A C 1
ATOM 678 O O . PHE A 1 82 ? -8.864 -3.774 21.236 1.00 80.50 82 PHE A O 1
ATOM 685 N N . ILE A 1 83 ? -9.824 -3.250 23.199 1.00 82.75 83 ILE A N 1
ATOM 686 C CA . ILE A 1 83 ? -8.601 -2.786 23.862 1.00 82.75 83 ILE A CA 1
ATOM 687 C C . ILE A 1 83 ? -8.223 -3.832 24.909 1.00 82.75 83 ILE A C 1
ATOM 689 O O . ILE A 1 83 ? -8.964 -4.071 25.861 1.00 82.75 83 ILE A O 1
ATOM 693 N N . MET A 1 84 ? -7.075 -4.482 24.719 1.00 85.75 84 MET A N 1
ATOM 694 C CA . MET A 1 84 ? -6.551 -5.483 25.649 1.00 85.75 84 MET A CA 1
ATOM 695 C C . MET A 1 84 ? -5.364 -4.904 26.413 1.00 85.75 84 MET A C 1
ATOM 697 O O . MET A 1 84 ? -4.449 -4.345 25.813 1.00 85.75 84 MET A O 1
ATOM 701 N N . TYR A 1 85 ? -5.363 -5.077 27.731 1.00 83.25 85 TYR A N 1
ATOM 702 C CA . TYR A 1 85 ? -4.275 -4.662 28.610 1.00 83.25 85 TYR A CA 1
ATOM 703 C C . TYR A 1 85 ? -3.833 -5.834 29.486 1.00 83.25 85 TYR A C 1
ATOM 705 O O . TYR A 1 85 ? -4.642 -6.681 29.871 1.00 83.25 85 TYR A O 1
ATOM 713 N N . ASP A 1 86 ? -2.539 -5.882 29.800 1.00 86.69 86 ASP A N 1
ATOM 714 C CA . ASP A 1 86 ? -2.004 -6.835 30.767 1.00 86.69 86 ASP A CA 1
ATOM 715 C C . ASP A 1 86 ? -2.049 -6.223 32.172 1.00 86.69 86 ASP A C 1
ATOM 717 O O . ASP A 1 86 ? -1.627 -5.088 32.389 1.00 86.69 86 ASP A O 1
ATOM 721 N N . ALA A 1 87 ? -2.575 -6.985 33.130 1.00 88.50 87 ALA A N 1
ATOM 722 C CA . ALA A 1 87 ? -2.664 -6.592 34.531 1.00 88.50 87 ALA A CA 1
ATOM 723 C C . ALA A 1 87 ? -1.728 -7.406 35.445 1.00 88.50 87 ALA A C 1
ATOM 725 O O . ALA A 1 87 ? -1.816 -7.290 36.669 1.00 88.50 87 ALA A O 1
ATOM 726 N N . SER A 1 88 ? -0.856 -8.242 34.872 1.00 87.06 88 SER A N 1
ATOM 727 C CA . SER A 1 88 ? 0.026 -9.164 35.598 1.00 87.06 88 SER A CA 1
ATOM 728 C C . SER A 1 88 ? 0.994 -8.466 36.566 1.00 87.06 88 SER A C 1
ATOM 730 O O . SER A 1 88 ? 1.312 -9.018 37.619 1.00 87.06 88 SER A O 1
ATOM 732 N N . GLU A 1 89 ? 1.411 -7.235 36.260 1.00 85.19 89 GLU A N 1
ATOM 733 C CA . GLU A 1 89 ? 2.359 -6.456 37.068 1.00 85.19 89 GLU A CA 1
ATOM 734 C C . GLU A 1 89 ? 1.714 -5.751 38.277 1.00 85.19 89 GLU A C 1
ATOM 736 O O . GLU A 1 89 ? 2.407 -5.298 39.194 1.00 85.19 89 GLU A O 1
ATOM 741 N N . TYR A 1 90 ? 0.381 -5.672 38.332 1.00 84.62 90 TYR A N 1
ATOM 742 C CA . TYR A 1 90 ? -0.317 -4.981 39.409 1.00 84.62 90 TYR A CA 1
ATOM 743 C C . TYR A 1 90 ? -0.597 -5.908 40.594 1.00 84.62 90 TYR A C 1
ATOM 745 O O . TYR A 1 90 ? -1.164 -6.989 40.457 1.00 84.62 90 TYR A O 1
ATOM 753 N N . ARG A 1 91 ? -0.321 -5.421 41.813 1.00 82.44 91 ARG A N 1
ATOM 754 C CA . ARG A 1 91 ? -0.519 -6.171 43.074 1.00 82.44 91 ARG A CA 1
ATOM 755 C C . ARG A 1 91 ? -1.922 -6.780 43.250 1.00 82.44 91 ARG A C 1
ATOM 757 O O . ARG A 1 91 ? -2.055 -7.793 43.928 1.00 82.44 91 ARG A O 1
ATOM 764 N N . HIS A 1 92 ? -2.948 -6.158 42.672 1.00 85.12 92 HIS A N 1
ATOM 765 C CA . HIS A 1 92 ? -4.347 -6.598 42.745 1.00 85.12 92 HIS A CA 1
ATOM 766 C C . HIS A 1 92 ? -4.910 -6.999 41.369 1.00 85.12 92 HIS A C 1
ATOM 768 O O . HIS A 1 92 ? -6.127 -7.036 41.184 1.00 85.12 92 HIS A O 1
ATOM 774 N N . GLY A 1 93 ? -4.033 -7.279 40.400 1.00 87.50 93 GLY A N 1
ATOM 775 C CA . GLY A 1 93 ? -4.410 -7.623 39.033 1.00 87.50 93 GLY A CA 1
ATOM 776 C C . GLY A 1 93 ? -5.324 -6.573 38.402 1.00 87.50 93 GLY A C 1
ATOM 777 O O . GLY A 1 93 ? -5.120 -5.369 38.569 1.00 87.50 93 GLY A O 1
ATOM 778 N N . VAL A 1 94 ? -6.377 -7.045 37.729 1.00 87.94 94 VAL A N 1
ATOM 779 C CA . VAL A 1 94 ? -7.370 -6.212 37.024 1.00 87.94 94 VAL A CA 1
ATOM 780 C C . VAL A 1 94 ? -8.140 -5.242 37.930 1.00 87.94 94 VAL A C 1
ATOM 782 O O . VAL A 1 94 ? -8.734 -4.296 37.429 1.00 87.94 94 VAL A O 1
ATOM 785 N N . PHE A 1 95 ? -8.121 -5.446 39.252 1.00 88.12 95 PHE A N 1
ATOM 786 C CA . PHE A 1 95 ? -8.816 -4.596 40.227 1.00 88.12 95 PHE A CA 1
ATOM 787 C C . PHE A 1 95 ? -7.905 -3.538 40.862 1.00 88.12 95 PHE A C 1
ATOM 789 O O . PHE A 1 95 ? -8.233 -2.968 41.904 1.00 88.12 95 PHE A O 1
ATOM 796 N N . ASN A 1 96 ? -6.728 -3.286 40.288 1.00 90.75 96 ASN A N 1
ATOM 797 C CA . ASN A 1 96 ? -5.869 -2.214 40.764 1.00 90.75 96 ASN A CA 1
ATOM 798 C C . ASN A 1 96 ? -6.506 -0.842 40.493 1.00 90.75 96 ASN A C 1
ATOM 800 O O . ASN A 1 96 ? -6.867 -0.537 39.361 1.00 90.75 96 ASN A O 1
ATOM 804 N N . GLN A 1 97 ? -6.593 -0.004 41.528 1.00 90.69 97 GLN A N 1
ATOM 805 C CA . GLN A 1 97 ? -7.205 1.323 41.441 1.00 90.69 97 GLN A CA 1
ATOM 806 C C . GLN A 1 97 ? -6.589 2.197 40.338 1.00 90.69 97 GLN A C 1
ATOM 808 O O . GLN A 1 97 ? -7.325 2.786 39.559 1.00 90.69 97 GLN A O 1
ATOM 813 N N . GLN A 1 98 ? -5.259 2.229 40.226 1.00 88.25 98 GLN A N 1
ATOM 814 C CA . GLN A 1 98 ? -4.556 3.065 39.244 1.00 88.25 98 GLN A CA 1
ATOM 815 C C . GLN A 1 98 ? -4.859 2.615 37.810 1.00 88.25 98 GLN A C 1
ATOM 817 O O . GLN A 1 98 ? -4.994 3.438 36.908 1.00 88.25 98 GLN A O 1
ATOM 822 N N . LEU A 1 99 ? -4.992 1.302 37.600 1.00 89.88 99 LEU A N 1
ATOM 823 C CA . LEU A 1 99 ? -5.342 0.726 36.303 1.00 89.88 99 LEU A CA 1
ATOM 824 C C . LEU A 1 99 ? -6.788 1.064 35.918 1.00 89.88 99 LEU A C 1
ATOM 826 O O . LEU A 1 99 ? -7.037 1.474 34.791 1.00 89.88 99 LEU A O 1
ATOM 830 N N . VAL A 1 100 ? -7.727 0.936 36.860 1.00 90.88 100 VAL A N 1
ATOM 831 C CA . VAL A 1 100 ? -9.141 1.278 36.639 1.00 90.88 100 VAL A CA 1
ATOM 832 C C . VAL A 1 100 ? -9.316 2.772 36.354 1.00 90.88 100 VAL A C 1
ATOM 834 O O . VAL A 1 100 ? -10.052 3.124 35.438 1.00 90.88 100 VAL A O 1
ATOM 837 N N . GLU A 1 101 ? -8.617 3.640 37.088 1.00 93.00 101 GLU A N 1
ATOM 838 C CA . GLU A 1 101 ? -8.602 5.088 36.832 1.00 93.00 101 GLU A CA 1
ATOM 839 C C . GLU A 1 101 ? -8.062 5.395 35.427 1.00 93.00 101 GLU A C 1
ATOM 841 O O . GLU A 1 101 ? -8.692 6.132 34.679 1.00 93.00 101 GLU A O 1
ATOM 846 N N . SER A 1 102 ? -6.974 4.739 35.013 1.00 89.00 102 SER A N 1
ATOM 847 C CA . SER A 1 102 ? -6.401 4.922 33.669 1.00 89.00 102 SER A CA 1
ATOM 848 C C . SER A 1 102 ? -7.350 4.472 32.547 1.00 89.00 102 SER A C 1
ATOM 850 O O . SER A 1 102 ? -7.415 5.107 31.498 1.00 89.00 102 SER A O 1
ATOM 852 N N . ILE A 1 103 ? -8.097 3.379 32.751 1.00 90.88 103 ILE A N 1
ATOM 853 C CA . ILE A 1 103 ? -9.116 2.909 31.796 1.00 90.88 103 ILE A CA 1
ATOM 854 C C . ILE A 1 103 ? -10.268 3.913 31.704 1.00 90.88 103 ILE A C 1
ATOM 856 O O . ILE A 1 103 ? -10.779 4.166 30.612 1.00 90.88 103 ILE A O 1
ATOM 860 N N . LEU A 1 104 ? -10.676 4.490 32.837 1.00 92.38 104 LEU A N 1
ATOM 861 C CA . LEU A 1 104 ? -11.731 5.496 32.880 1.00 92.38 104 LEU A CA 1
ATOM 862 C C . LEU A 1 104 ? -11.312 6.772 32.143 1.00 92.38 104 LEU A C 1
ATOM 864 O O . LEU A 1 104 ? -12.087 7.285 31.341 1.00 92.38 104 LEU A O 1
ATOM 868 N N . ASP A 1 105 ? -10.088 7.246 32.372 1.00 93.94 105 ASP A N 1
ATOM 869 C CA . ASP A 1 105 ? -9.536 8.416 31.684 1.00 93.94 105 ASP A CA 1
ATOM 870 C C . ASP A 1 105 ? -9.477 8.194 30.168 1.00 93.94 105 ASP A C 1
ATOM 872 O O . ASP A 1 105 ? -9.940 9.043 29.407 1.00 93.94 105 ASP A O 1
ATOM 876 N N . LEU A 1 106 ? -9.008 7.019 29.732 1.00 90.69 106 LEU A N 1
ATOM 877 C CA . LEU A 1 106 ? -8.985 6.643 28.316 1.00 90.69 106 LEU A CA 1
ATOM 878 C C . LEU A 1 106 ? -10.394 6.602 27.708 1.00 90.69 106 LEU A C 1
ATOM 880 O O . LEU A 1 106 ? -10.595 7.054 26.586 1.00 90.69 106 LEU A O 1
ATOM 884 N N . THR A 1 107 ? -11.370 6.067 28.444 1.00 89.69 107 THR A N 1
ATOM 885 C CA . THR A 1 107 ? -12.767 6.004 27.986 1.00 89.69 107 THR A CA 1
ATOM 886 C C . THR A 1 107 ? -13.338 7.410 27.808 1.00 89.69 107 THR A C 1
ATOM 888 O O . THR A 1 107 ? -13.925 7.703 26.773 1.00 89.69 107 THR A O 1
ATOM 891 N N . ASN A 1 108 ? -13.097 8.306 28.771 1.00 93.00 108 ASN A N 1
ATOM 892 C CA . ASN A 1 108 ? -13.542 9.695 28.678 1.00 93.00 108 ASN A CA 1
ATOM 893 C C . ASN A 1 108 ? -12.904 10.424 27.487 1.00 93.00 108 ASN A C 1
ATOM 895 O O . ASN A 1 108 ? -13.577 11.210 26.832 1.00 93.00 108 ASN A O 1
ATOM 899 N N . GLU A 1 109 ? -11.626 10.170 27.190 1.00 91.44 109 GLU A N 1
ATOM 900 C CA . GLU A 1 109 ? -10.950 10.767 26.032 1.00 91.44 109 GLU A CA 1
ATOM 901 C C . GLU A 1 109 ? -11.511 10.256 24.694 1.00 91.44 109 GLU A C 1
ATOM 903 O O . GLU A 1 109 ? -11.601 11.032 23.750 1.00 91.44 109 GLU A O 1
ATOM 908 N N . ILE A 1 110 ? -11.927 8.986 24.613 1.00 87.00 110 ILE A N 1
ATOM 909 C CA . ILE A 1 110 ? -12.545 8.406 23.406 1.00 87.00 110 ILE A CA 1
ATOM 910 C C . ILE A 1 110 ? -13.972 8.929 23.184 1.00 87.00 110 ILE A C 1
ATOM 912 O O . ILE A 1 110 ? -14.378 9.122 22.040 1.00 87.00 110 ILE A O 1
ATOM 916 N N . ASP A 1 111 ? -14.729 9.151 24.260 1.00 81.94 111 ASP A N 1
ATOM 917 C CA . ASP A 1 111 ? -16.120 9.615 24.192 1.00 81.94 111 ASP A CA 1
ATOM 918 C C . ASP A 1 111 ? -16.262 11.118 23.845 1.00 81.94 111 ASP A C 1
ATOM 920 O O . ASP A 1 111 ? -17.386 11.578 23.616 1.00 81.94 111 ASP A O 1
ATOM 924 N N . THR A 1 112 ? -15.165 11.894 23.822 1.00 66.81 112 THR A N 1
ATOM 925 C CA . THR A 1 112 ? -15.172 13.354 23.563 1.00 66.81 112 THR A CA 1
ATOM 926 C C . THR A 1 112 ? -14.866 13.700 22.107 1.00 66.81 112 THR A C 1
ATOM 928 O O . THR A 1 112 ? -15.560 14.591 21.561 1.00 66.81 112 THR A O 1
#

Secondary structure (DSSP, 8-state):
------HHHHHHHHHHHHHHHHHHHTHHHHHHHHHHHHHHHHHHHHT------GGGGS-TT-HHHHHHHHHHHHH------------TTSTTGGG-HHHHHHHHHHHHHH--

Sequence (112 aa):
MHRPKEPWFAILNEFFAKLAIFSYRNRWQVAVVCLVVLLGCTYLANNVRTDNSFDAFFDQSDPVYQAYLEHQENFGSDEITFIMYDASEYRHGVFNQQLVESILDLTNEIDT

Foldseek 3Di:
DDDPPPPVNVVVVVVVVVVVVVCVVPVVVVVVVVVVVVVVVVVVVVVDDDPPDPVVVDDPPDPVVVVVVVCCVVPNDPDDDDDDDWQPPPPVGPPDPVNVVVVVVVVVVVVD